Protein AF-A0A518VBI3-F1 (afdb_monomer_lite)

Secondary structure (DSSP, 8-state):
-PPP--HHHHHHTTPPPPHHHHHHHHHHHHHHHHTT-SS----SSTT-HHHHHHHHHHHHHHHHHHHHHHHHHT-

Sequence (75 aa):
MEIILDPSKRWELGLDHHPKSIKLYRHIDKVDFEHGDYFYWKSGGDGDNGEQLMYLMDSFFELEDKRKEQEELFQ

Radius of gyration: 14.28 Å; chains: 1; bounding box: 41×15×38 Å

Organism: Brevibacillus laterosporus (NCBI:txid1465)

Foldseek 3Di:
DDQDQDLVVCVVVVPDFDPVLVVVLVVVCVVCVVVPCVVVADDDDPPTPSSSSRSNVRSVVVVVVVVVVVVVVVD

Structure (mmCIF, N/CA/C/O backbone):
data_AF-A0A518VBI3-F1
#
_entry.id   AF-A0A518VBI3-F1
#
loop_
_atom_site.group_PDB
_atom_site.id
_atom_site.type_symbol
_atom_site.label_atom_id
_atom_site.label_alt_id
_atom_site.label_comp_id
_atom_site.label_asym_id
_atom_site.label_entity_id
_atom_site.label_seq_id
_atom_site.pdbx_PDB_ins_code
_atom_site.Cartn_x
_atom_site.Cartn_y
_atom_site.Cartn_z
_atom_site.occupancy
_atom_site.B_iso_or_equiv
_atom_site.auth_seq_id
_atom_site.auth_comp_id
_atom_site.auth_asym_id
_atom_site.auth_atom_id
_atom_site.pdbx_PDB_model_num
ATOM 1 N N . MET A 1 1 ? -7.317 0.987 20.220 1.00 65.69 1 MET A N 1
ATOM 2 C CA . MET A 1 1 ? -5.892 0.909 19.841 1.00 65.69 1 MET A CA 1
ATOM 3 C C . MET A 1 1 ? -5.488 2.249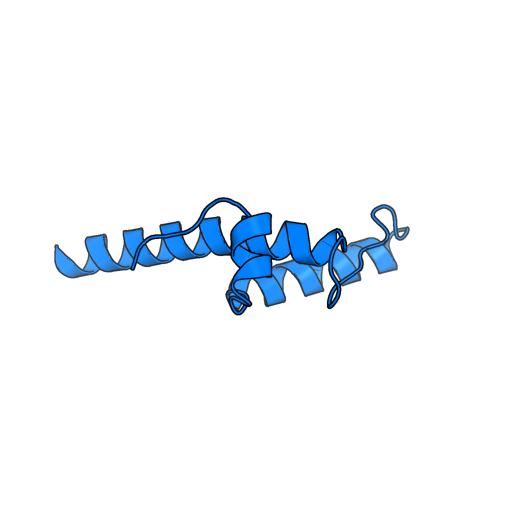 19.236 1.00 65.69 1 MET A C 1
ATOM 5 O O . MET A 1 1 ? -6.332 2.882 18.605 1.00 65.69 1 MET A O 1
ATOM 9 N N . GLU A 1 2 ? -4.281 2.738 19.511 1.00 88.56 2 GLU A N 1
ATOM 10 C CA . GLU A 1 2 ? -3.756 3.959 18.881 1.00 88.56 2 GLU A CA 1
ATOM 11 C C . GLU A 1 2 ? -3.311 3.632 17.449 1.00 88.56 2 GLU A C 1
ATOM 13 O O . GLU A 1 2 ? -2.663 2.610 17.239 1.00 88.56 2 GLU A O 1
ATOM 18 N N . ILE A 1 3 ? -3.690 4.462 16.475 1.00 94.50 3 ILE A N 1
ATOM 19 C CA . ILE A 1 3 ? -3.279 4.297 15.074 1.00 94.50 3 ILE A CA 1
ATOM 20 C C . ILE A 1 3 ? -1.919 4.971 14.909 1.00 94.50 3 ILE A C 1
ATOM 22 O O . ILE A 1 3 ? -1.784 6.166 15.174 1.00 94.50 3 ILE A O 1
ATOM 26 N N . ILE A 1 4 ? -0.915 4.208 14.478 1.00 96.56 4 ILE A N 1
ATOM 27 C CA . ILE A 1 4 ? 0.445 4.710 14.263 1.00 96.56 4 ILE A CA 1
ATOM 28 C C . ILE A 1 4 ? 0.566 5.213 12.824 1.00 96.56 4 ILE A C 1
ATOM 30 O O . ILE A 1 4 ? 0.373 4.443 11.883 1.00 96.56 4 ILE A O 1
ATOM 34 N N . LEU A 1 5 ? 0.898 6.498 12.673 1.00 95.75 5 LEU A N 1
ATOM 35 C CA . LEU A 1 5 ? 1.013 7.166 11.370 1.00 95.75 5 LEU A CA 1
ATOM 36 C C . LEU A 1 5 ? 2.421 7.110 10.764 1.00 95.75 5 LEU A C 1
ATOM 38 O O . LEU A 1 5 ? 2.558 7.286 9.562 1.00 95.75 5 LEU A O 1
ATOM 42 N N . ASP A 1 6 ? 3.456 6.909 11.583 1.00 94.88 6 ASP A N 1
ATOM 43 C CA . ASP A 1 6 ? 4.853 6.860 11.134 1.00 94.88 6 ASP A CA 1
ATOM 44 C C . ASP A 1 6 ? 5.202 5.457 10.606 1.00 94.88 6 ASP A C 1
ATOM 46 O O . ASP A 1 6 ? 5.262 4.523 11.414 1.00 94.88 6 ASP A O 1
ATOM 50 N N . PRO A 1 7 ? 5.467 5.285 9.296 1.00 93.94 7 PRO A N 1
ATOM 51 C CA . PRO A 1 7 ? 5.833 3.995 8.714 1.00 93.94 7 PRO A CA 1
ATOM 52 C C . PRO A 1 7 ? 7.070 3.356 9.348 1.00 93.94 7 PRO A C 1
ATOM 54 O O . PRO A 1 7 ? 7.104 2.142 9.529 1.00 93.94 7 PRO A O 1
ATOM 57 N N . SER A 1 8 ? 8.062 4.162 9.740 1.00 92.81 8 SER A N 1
ATOM 58 C CA . SER A 1 8 ? 9.314 3.665 10.325 1.00 92.81 8 SER A CA 1
ATOM 59 C C . SER A 1 8 ? 9.029 2.961 11.647 1.00 92.81 8 SER A C 1
ATOM 61 O O . SER A 1 8 ? 9.477 1.843 11.884 1.00 92.81 8 SER A O 1
ATOM 63 N N . LYS A 1 9 ? 8.176 3.573 12.474 1.00 95.56 9 LYS A N 1
ATOM 64 C CA . LYS A 1 9 ? 7.731 2.980 13.736 1.00 95.56 9 LYS A CA 1
ATOM 65 C C . LYS A 1 9 ? 6.898 1.715 13.517 1.00 95.56 9 LYS A C 1
ATOM 67 O O . LYS A 1 9 ? 6.969 0.796 14.328 1.00 95.56 9 LYS A O 1
ATOM 72 N N . ARG A 1 10 ? 6.096 1.649 12.448 1.00 95.31 10 ARG A N 1
ATOM 73 C CA . ARG A 1 10 ? 5.322 0.439 12.115 1.00 95.31 10 ARG A CA 1
ATOM 74 C C . ARG A 1 10 ? 6.243 -0.728 11.747 1.00 95.31 10 ARG A C 1
ATOM 76 O O . ARG A 1 10 ? 6.029 -1.825 12.258 1.00 95.31 10 ARG A O 1
ATOM 83 N N . TRP A 1 11 ? 7.290 -0.463 10.963 1.00 93.31 11 TRP A N 1
ATOM 84 C CA . TRP A 1 11 ? 8.334 -1.438 10.639 1.00 93.31 11 TRP A CA 1
ATOM 85 C C . TRP A 1 11 ? 9.094 -1.916 11.882 1.00 93.31 11 TRP A C 1
ATOM 87 O O . TRP A 1 11 ? 9.188 -3.118 12.114 1.00 93.31 11 TRP A O 1
ATOM 97 N N . GLU A 1 12 ? 9.576 -0.994 12.726 1.00 94.25 12 GLU A N 1
ATOM 98 C CA . GLU A 1 12 ? 10.287 -1.324 13.975 1.00 94.25 12 GLU A CA 1
ATOM 99 C C . GLU A 1 12 ? 9.468 -2.231 14.905 1.00 94.25 12 GLU A C 1
ATOM 101 O O . GLU A 1 12 ? 10.017 -3.083 15.604 1.00 94.25 12 GLU A O 1
ATOM 106 N N . LEU A 1 13 ? 8.147 -2.043 14.915 1.00 94.81 13 LEU A N 1
ATOM 107 C CA . LEU A 1 13 ? 7.210 -2.834 15.708 1.00 94.81 13 LEU A CA 1
ATOM 108 C C . LEU A 1 13 ? 6.791 -4.150 15.035 1.00 94.81 13 LEU A C 1
ATOM 110 O O . LEU A 1 13 ? 6.118 -4.951 15.683 1.00 94.81 13 LEU A O 1
ATOM 114 N N . GLY A 1 14 ? 7.162 -4.376 13.772 1.00 93.94 14 GLY A N 1
ATOM 115 C CA . GLY A 1 14 ? 6.763 -5.553 13.002 1.00 93.94 14 GLY A CA 1
ATOM 116 C C . GLY A 1 14 ? 5.248 -5.667 12.844 1.00 93.94 14 GLY A C 1
ATOM 117 O O . GLY A 1 14 ? 4.700 -6.756 13.006 1.00 93.94 14 GLY A O 1
ATOM 118 N N . LEU A 1 15 ? 4.558 -4.542 12.617 1.00 95.12 15 LEU A N 1
ATOM 119 C CA . LEU A 1 15 ? 3.105 -4.550 12.456 1.00 95.12 15 LEU A CA 1
ATOM 120 C C . LEU A 1 15 ? 2.705 -5.194 11.130 1.00 95.12 15 LEU A C 1
ATOM 122 O O . LEU A 1 15 ? 3.215 -4.824 10.076 1.00 95.12 15 LEU A O 1
ATOM 126 N N . ASP A 1 16 ? 1.724 -6.091 11.184 1.00 96.44 16 ASP A N 1
ATOM 127 C CA . ASP A 1 16 ? 1.141 -6.671 9.980 1.00 96.44 16 ASP A CA 1
ATOM 128 C C . ASP A 1 16 ? 0.445 -5.602 9.128 1.00 96.44 16 ASP A C 1
ATOM 130 O O . ASP A 1 16 ? -0.238 -4.705 9.638 1.00 96.44 16 ASP A O 1
ATOM 134 N N . HIS A 1 17 ? 0.559 -5.747 7.808 1.00 97.75 17 HIS A N 1
ATOM 135 C CA . HIS A 1 17 ? -0.148 -4.882 6.877 1.00 97.75 17 HIS A CA 1
ATOM 136 C C . HIS A 1 17 ? -1.652 -5.124 6.882 1.00 97.75 17 HIS A C 1
ATOM 138 O O . HIS A 1 17 ? -2.151 -6.255 6.924 1.00 97.75 17 HIS A O 1
ATOM 144 N N . HIS A 1 18 ? -2.390 -4.035 6.712 1.00 98.31 18 HIS A N 1
ATOM 145 C CA . HIS A 1 18 ? -3.825 -4.080 6.561 1.00 98.31 18 HIS A CA 1
ATOM 146 C C . HIS A 1 18 ? -4.194 -4.824 5.256 1.00 98.31 18 HIS A C 1
ATOM 148 O O . HIS A 1 18 ? -3.645 -4.528 4.187 1.00 98.31 18 HIS A O 1
ATOM 154 N N . PRO A 1 19 ? -5.175 -5.752 5.258 1.00 98.50 19 PRO A N 1
ATOM 155 C CA . PRO A 1 19 ? -5.491 -6.565 4.077 1.00 98.50 19 PRO A CA 1
ATOM 156 C C . PRO A 1 19 ? -5.850 -5.754 2.821 1.00 98.50 19 PRO A C 1
ATOM 158 O O . PRO A 1 19 ? -5.546 -6.166 1.697 1.00 98.50 19 PRO A O 1
ATOM 161 N N . LYS A 1 20 ? -6.489 -4.584 2.991 1.00 98.56 20 LYS A N 1
ATOM 162 C CA . LYS A 1 20 ? -6.796 -3.676 1.869 1.00 98.56 20 LYS A CA 1
ATOM 163 C C . LYS A 1 20 ? -5.531 -3.028 1.291 1.00 98.56 20 LYS A C 1
ATOM 165 O O . LYS A 1 20 ? -5.477 -2.867 0.074 1.00 98.56 20 LYS A O 1
ATOM 170 N N . SER A 1 21 ? -4.522 -2.731 2.113 1.00 98.50 21 SER A N 1
ATOM 171 C CA . SER A 1 21 ? -3.227 -2.206 1.661 1.00 98.50 21 SER A CA 1
ATOM 172 C C . SER A 1 21 ? -2.505 -3.226 0.797 1.00 98.50 21 SER A C 1
ATOM 174 O O . SER A 1 21 ? -2.136 -2.905 -0.326 1.00 98.50 21 SER A O 1
ATOM 176 N N . ILE A 1 22 ? -2.412 -4.481 1.256 1.00 98.50 22 ILE A N 1
ATOM 177 C CA . ILE A 1 22 ? -1.796 -5.578 0.491 1.00 98.50 22 ILE A CA 1
ATOM 178 C C . ILE A 1 22 ? -2.499 -5.748 -0.861 1.00 98.50 22 ILE A C 1
ATOM 180 O O . ILE A 1 22 ? -1.856 -5.867 -1.905 1.00 98.50 22 ILE A O 1
ATOM 184 N N . LYS A 1 23 ? -3.839 -5.761 -0.859 1.00 98.69 23 LYS A N 1
ATOM 185 C CA . LYS A 1 23 ? -4.629 -5.921 -2.086 1.00 98.69 23 LYS A CA 1
ATOM 186 C C . LYS A 1 23 ? -4.395 -4.771 -3.070 1.00 98.69 23 LYS A C 1
ATOM 188 O O . LYS A 1 23 ? -4.265 -5.029 -4.265 1.00 98.69 23 LYS A O 1
ATOM 193 N N . LEU A 1 24 ? -4.368 -3.532 -2.580 1.00 98.69 24 LEU A N 1
ATOM 194 C CA . LEU A 1 24 ? -4.154 -2.348 -3.408 1.00 98.69 24 LEU A CA 1
ATOM 195 C C . LEU A 1 24 ? -2.716 -2.288 -3.936 1.00 98.69 24 LEU A C 1
ATOM 197 O O . LEU A 1 24 ? -2.533 -2.110 -5.137 1.00 98.69 24 LEU A O 1
ATOM 201 N N . TYR A 1 25 ? -1.719 -2.535 -3.084 1.00 98.50 25 TYR A N 1
ATOM 202 C CA . TYR A 1 25 ? -0.312 -2.613 -3.475 1.00 98.50 25 TYR A CA 1
ATOM 203 C C . TYR A 1 25 ? -0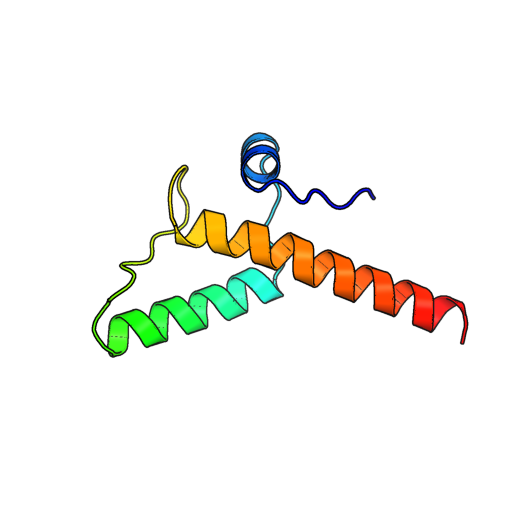.095 -3.631 -4.597 1.00 98.50 25 TYR A C 1
ATOM 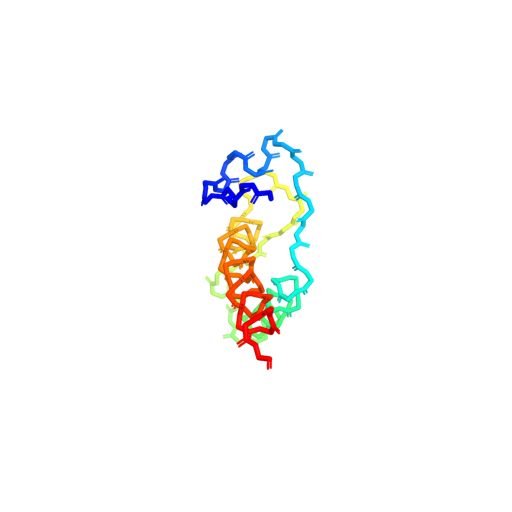205 O O . TYR A 1 25 ? 0.419 -3.267 -5.645 1.00 98.50 25 TYR A O 1
ATOM 213 N N . ARG A 1 26 ? -0.582 -4.871 -4.444 1.00 98.50 26 ARG A N 1
ATOM 214 C CA . ARG A 1 26 ? -0.454 -5.913 -5.483 1.00 98.50 26 ARG A CA 1
ATOM 215 C C . ARG A 1 26 ? -1.072 -5.512 -6.820 1.00 98.50 26 ARG A C 1
ATOM 217 O O . ARG A 1 26 ? -0.609 -5.951 -7.867 1.00 98.50 26 ARG A O 1
ATOM 224 N N . HIS A 1 27 ? -2.152 -4.732 -6.793 1.00 98.69 27 HIS A N 1
ATOM 225 C CA . HIS A 1 27 ? -2.748 -4.211 -8.016 1.00 98.69 27 HIS A CA 1
ATOM 226 C C . HIS A 1 27 ? -1.859 -3.139 -8.657 1.00 98.69 27 HIS A C 1
ATOM 228 O O . HIS A 1 27 ? -1.621 -3.211 -9.858 1.00 98.69 27 HIS A O 1
ATOM 234 N N . ILE A 1 28 ? -1.359 -2.187 -7.863 1.00 98.44 28 ILE A N 1
ATOM 235 C CA . ILE A 1 28 ? -0.464 -1.116 -8.323 1.00 98.44 28 ILE A CA 1
ATOM 236 C C . ILE A 1 28 ? 0.829 -1.701 -8.896 1.00 98.44 28 ILE A C 1
ATOM 238 O O . ILE A 1 28 ? 1.173 -1.377 -10.025 1.00 98.44 28 ILE A O 1
ATOM 242 N N . ASP A 1 29 ? 1.490 -2.587 -8.150 1.00 98.50 29 ASP A N 1
ATOM 243 C CA . ASP A 1 29 ? 2.724 -3.276 -8.539 1.00 98.50 29 ASP A CA 1
ATOM 244 C C . ASP A 1 29 ? 2.561 -3.996 -9.881 1.00 98.50 29 ASP A C 1
ATOM 246 O O . ASP A 1 29 ? 3.285 -3.733 -10.839 1.00 98.50 29 ASP A O 1
ATOM 250 N N . LYS A 1 30 ? 1.504 -4.809 -10.004 1.00 98.69 30 LYS A N 1
ATOM 251 C CA . LYS A 1 30 ? 1.191 -5.504 -11.254 1.00 98.69 30 LYS A CA 1
ATOM 252 C C . LYS A 1 30 ? 0.983 -4.538 -12.424 1.00 98.69 30 LYS A C 1
ATOM 254 O O . LYS A 1 30 ? 1.511 -4.775 -13.506 1.00 98.69 30 LYS A O 1
ATOM 259 N N . VAL A 1 31 ? 0.171 -3.496 -12.236 1.00 98.69 31 VAL A N 1
ATOM 260 C CA . VAL A 1 31 ? -0.144 -2.549 -13.315 1.00 98.69 31 VAL A CA 1
ATOM 261 C C . VAL A 1 31 ? 1.099 -1.768 -13.724 1.00 98.69 31 VAL A C 1
ATOM 263 O O . VAL A 1 31 ? 1.327 -1.627 -14.922 1.00 98.69 31 VAL A O 1
ATOM 266 N N . ASP A 1 32 ? 1.905 -1.298 -12.771 1.00 98.69 32 ASP A N 1
ATOM 267 C CA . ASP A 1 32 ? 3.156 -0.594 -13.058 1.00 98.69 32 ASP A CA 1
ATOM 268 C C . ASP A 1 32 ? 4.113 -1.488 -13.849 1.00 98.69 32 ASP A C 1
ATOM 270 O O . ASP A 1 32 ? 4.540 -1.107 -14.938 1.00 98.69 32 ASP A O 1
ATOM 274 N N . PHE A 1 33 ? 4.343 -2.718 -13.381 1.00 98.44 33 PHE A N 1
ATOM 275 C CA . PHE A 1 33 ? 5.198 -3.691 -14.059 1.00 98.44 33 PHE A CA 1
ATOM 276 C C . PHE A 1 33 ? 4.745 -3.972 -15.501 1.00 98.44 33 PHE A C 1
ATOM 278 O O . PHE A 1 33 ? 5.553 -3.988 -16.429 1.00 98.44 33 PHE A O 1
ATOM 285 N N . GLU A 1 34 ? 3.437 -4.143 -15.721 1.00 98.62 34 GLU A N 1
ATOM 286 C CA . GLU A 1 34 ? 2.867 -4.381 -17.055 1.00 98.62 34 GLU A CA 1
ATOM 287 C C . GLU A 1 34 ? 2.951 -3.153 -17.984 1.00 98.62 34 GLU A C 1
ATOM 289 O O . GLU A 1 34 ? 2.888 -3.314 -19.205 1.00 98.62 34 GLU A O 1
ATOM 294 N N . HIS A 1 35 ? 3.103 -1.940 -17.440 1.00 97.94 35 HIS A N 1
ATOM 295 C CA . HIS A 1 35 ? 3.027 -0.679 -18.189 1.00 97.94 35 HIS A CA 1
ATOM 296 C C . HIS A 1 35 ? 4.298 0.179 -18.106 1.00 97.94 35 HIS A C 1
ATOM 298 O O . HIS A 1 35 ? 4.229 1.386 -18.332 1.00 97.94 35 HIS A O 1
ATOM 304 N N . GLY A 1 36 ? 5.460 -0.429 -17.856 1.00 97.56 36 GLY A N 1
ATOM 305 C CA . GLY A 1 36 ? 6.761 0.243 -17.966 1.00 97.56 36 GLY A CA 1
ATOM 306 C C . GLY A 1 36 ? 7.636 0.188 -16.719 1.00 97.56 36 GLY A C 1
ATOM 307 O O . GLY A 1 36 ? 8.768 0.660 -16.793 1.00 97.56 36 GLY A O 1
ATOM 308 N N . ASP A 1 37 ? 7.139 -0.406 -15.630 1.00 97.25 37 ASP A N 1
ATOM 309 C CA . ASP A 1 37 ? 7.861 -0.649 -14.374 1.00 97.25 37 ASP A CA 1
ATOM 310 C C . ASP A 1 37 ? 8.536 0.628 -13.841 1.00 97.25 37 ASP A C 1
ATOM 312 O O . ASP A 1 37 ? 9.728 0.667 -13.528 1.00 97.25 37 ASP A O 1
ATOM 316 N N . TYR A 1 38 ? 7.778 1.732 -13.838 1.00 97.94 38 TYR A N 1
ATOM 317 C CA . TYR A 1 38 ? 8.311 3.072 -13.596 1.00 97.94 38 TYR A CA 1
ATOM 318 C C . TYR A 1 38 ? 8.749 3.269 -12.152 1.00 97.94 38 TYR A C 1
ATOM 320 O O . TYR A 1 38 ? 9.725 3.977 -11.890 1.00 97.94 38 TYR A O 1
ATOM 328 N N . PHE A 1 39 ? 8.000 2.698 -11.213 1.00 97.81 39 PHE A N 1
ATOM 329 C CA . PHE A 1 39 ? 8.279 2.843 -9.792 1.00 97.81 39 PHE A CA 1
ATOM 330 C C . PHE A 1 39 ? 9.211 1.755 -9.277 1.00 97.81 39 PHE A C 1
ATOM 332 O O . PHE A 1 39 ? 9.793 1.936 -8.204 1.00 97.81 39 PHE A O 1
ATOM 339 N N . TYR A 1 40 ? 9.373 0.665 -10.033 1.00 97.12 40 TYR A N 1
ATOM 340 C CA . TYR A 1 40 ? 10.255 -0.443 -9.692 1.00 97.12 40 TYR A CA 1
ATOM 341 C C . TYR A 1 40 ? 9.988 -0.941 -8.269 1.00 97.12 40 TYR A C 1
ATOM 343 O O . TYR A 1 40 ? 10.862 -0.912 -7.392 1.00 97.12 40 TYR A O 1
ATOM 351 N N . TRP A 1 41 ? 8.721 -1.273 -8.011 1.00 98.06 41 TRP A N 1
ATOM 352 C CA . TRP A 1 41 ? 8.236 -1.592 -6.676 1.00 98.06 41 TRP A CA 1
ATOM 353 C C . TRP A 1 41 ? 8.956 -2.807 -6.090 1.00 98.06 41 TRP A C 1
ATOM 355 O O . TRP A 1 41 ? 9.199 -3.815 -6.750 1.00 98.06 41 TRP A O 1
ATOM 365 N N . LYS A 1 42 ? 9.268 -2.716 -4.800 1.00 97.50 42 LYS A N 1
ATOM 366 C CA . LYS A 1 42 ? 9.802 -3.813 -3.990 1.00 97.50 42 LYS A CA 1
ATOM 367 C C . LYS A 1 42 ? 9.005 -3.923 -2.703 1.00 97.50 42 LYS A C 1
ATOM 369 O O . LYS A 1 42 ? 8.451 -2.926 -2.245 1.00 97.50 42 LYS A O 1
ATOM 374 N N . SER A 1 43 ? 8.920 -5.122 -2.146 1.00 96.00 43 SER A N 1
ATOM 375 C CA . SER A 1 43 ? 8.273 -5.368 -0.858 1.00 96.00 43 SER A CA 1
ATOM 376 C C . SER A 1 43 ? 8.894 -6.568 -0.144 1.00 96.00 43 SER A C 1
ATOM 378 O O . SER A 1 43 ? 9.525 -7.421 -0.774 1.00 96.00 43 SER A O 1
ATOM 380 N N . GLY A 1 44 ? 8.673 -6.647 1.170 1.00 89.44 44 GLY A N 1
ATOM 381 C CA . GLY A 1 44 ? 9.197 -7.688 2.053 1.00 89.44 44 GLY A CA 1
ATOM 382 C C . GLY A 1 44 ? 10.511 -7.351 2.767 1.00 89.44 44 GLY A C 1
ATOM 383 O O . GLY A 1 44 ? 10.975 -8.175 3.559 1.00 89.44 44 GLY A O 1
ATOM 384 N N . GLY A 1 45 ? 11.116 -6.186 2.516 1.00 88.62 45 GLY A N 1
ATOM 385 C CA . GLY A 1 45 ? 12.365 -5.751 3.143 1.00 88.62 45 GLY A CA 1
ATOM 386 C C . GLY A 1 45 ? 12.357 -4.305 3.648 1.00 88.62 45 GLY A C 1
ATOM 387 O O . GLY A 1 45 ? 11.591 -3.459 3.195 1.00 88.62 45 GLY A O 1
ATOM 388 N N . ASP A 1 46 ? 13.261 -4.011 4.585 1.00 86.50 46 ASP A N 1
ATOM 389 C CA . ASP A 1 46 ? 13.467 -2.645 5.074 1.00 86.50 46 ASP A CA 1
ATO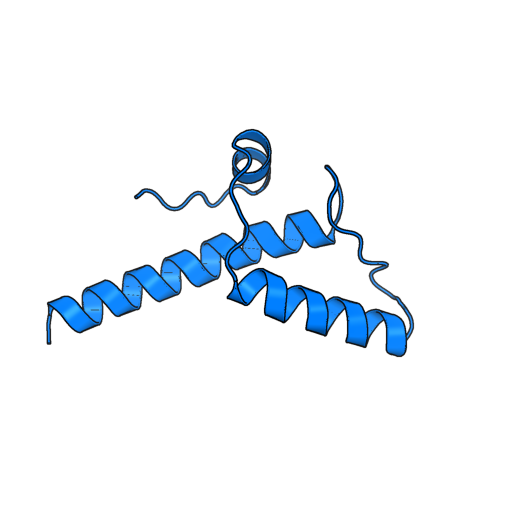M 390 C C . ASP A 1 46 ? 13.972 -1.746 3.938 1.00 86.50 46 ASP A C 1
ATOM 392 O O . ASP A 1 46 ? 14.854 -2.131 3.165 1.00 86.50 46 ASP A O 1
ATOM 396 N N . GLY A 1 47 ? 13.432 -0.535 3.850 1.00 85.75 47 GLY A N 1
ATOM 397 C CA . GLY A 1 47 ? 13.763 0.425 2.798 1.00 85.75 47 GLY A CA 1
ATOM 398 C C . GLY A 1 47 ? 13.106 0.147 1.443 1.00 85.75 47 GLY A C 1
ATOM 399 O O . GLY A 1 47 ? 13.306 0.931 0.512 1.00 85.75 47 GLY A O 1
ATOM 400 N N . ASP A 1 48 ? 12.294 -0.904 1.321 1.00 96.25 48 ASP A N 1
ATOM 401 C CA . ASP A 1 48 ? 11.510 -1.147 0.117 1.00 96.25 48 ASP A CA 1
ATOM 402 C C . ASP A 1 48 ? 10.389 -0.104 -0.029 1.00 96.25 48 ASP A C 1
ATOM 404 O O . ASP A 1 48 ? 9.613 0.173 0.891 1.00 96.25 48 ASP A O 1
ATOM 408 N N . ASN A 1 49 ? 10.271 0.483 -1.220 1.00 97.25 49 ASN A N 1
ATOM 409 C CA . ASN A 1 49 ? 9.279 1.525 -1.496 1.00 97.25 49 ASN A CA 1
ATOM 410 C C . ASN A 1 49 ? 7.829 1.015 -1.409 1.00 97.25 49 ASN A C 1
ATOM 412 O O . ASN A 1 49 ? 6.935 1.786 -1.057 1.00 97.25 49 ASN A O 1
ATOM 416 N N . GLY A 1 50 ? 7.587 -0.266 -1.694 1.00 97.69 50 GLY A N 1
ATOM 417 C CA . GLY A 1 50 ? 6.278 -0.899 -1.550 1.00 97.69 50 GLY A CA 1
ATOM 418 C C . GLY A 1 50 ? 5.889 -1.144 -0.094 1.00 97.69 50 GLY A C 1
ATOM 419 O O . GLY A 1 50 ? 4.738 -0.893 0.251 1.00 97.69 50 GLY A O 1
ATOM 420 N N . GLU A 1 51 ? 6.830 -1.534 0.775 1.00 97.25 51 GLU A N 1
ATOM 421 C CA . GLU A 1 51 ? 6.596 -1.625 2.231 1.00 97.25 51 GLU A CA 1
ATOM 422 C C . GLU A 1 51 ? 6.203 -0.261 2.804 1.00 97.25 51 GLU A C 1
ATOM 424 O O . GLU A 1 51 ? 5.195 -0.123 3.500 1.00 97.25 51 GLU A O 1
ATOM 429 N N . GLN A 1 52 ? 6.948 0.782 2.426 1.00 96.50 52 GLN A N 1
ATOM 430 C CA . GLN A 1 52 ? 6.653 2.156 2.832 1.00 96.50 52 GLN A CA 1
ATOM 431 C C . GLN A 1 52 ? 5.256 2.600 2.385 1.00 96.50 52 GLN A C 1
ATOM 433 O O . GLN A 1 52 ? 4.487 3.156 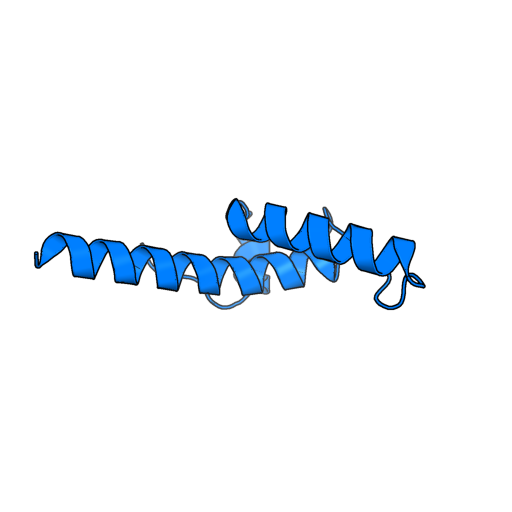3.174 1.00 96.50 52 GLN A O 1
ATOM 438 N N . LEU A 1 53 ? 4.893 2.317 1.131 1.00 97.88 53 LEU A N 1
ATOM 439 C CA . LEU A 1 53 ? 3.561 2.617 0.619 1.00 97.88 53 LEU A CA 1
ATOM 440 C C . LEU A 1 53 ? 2.474 1.845 1.384 1.00 97.88 53 LEU A C 1
ATOM 442 O O . LEU A 1 53 ? 1.444 2.428 1.724 1.00 97.88 53 LEU A O 1
ATOM 446 N N . MET A 1 54 ? 2.689 0.560 1.677 1.00 98.12 54 MET A N 1
ATOM 447 C CA . MET A 1 54 ? 1.726 -0.255 2.419 1.00 98.12 54 MET A CA 1
ATOM 448 C C . MET A 1 54 ? 1.488 0.277 3.832 1.00 98.12 54 MET A C 1
ATOM 450 O O . MET A 1 54 ? 0.329 0.440 4.198 1.00 98.12 54 MET A O 1
ATOM 454 N N . TYR A 1 55 ? 2.520 0.675 4.578 1.00 97.56 55 TYR A N 1
ATOM 455 C CA . TYR A 1 55 ? 2.327 1.276 5.904 1.00 97.56 55 TYR A CA 1
ATOM 456 C C . TYR A 1 55 ? 1.565 2.602 5.889 1.00 97.56 55 TYR A C 1
ATOM 458 O O . TYR A 1 55 ? 0.748 2.858 6.779 1.00 97.56 55 TYR A O 1
ATOM 466 N N . LEU A 1 56 ? 1.788 3.441 4.875 1.00 97.62 56 LEU A N 1
ATOM 467 C CA . LEU A 1 56 ? 1.000 4.661 4.697 1.00 97.62 56 LEU A CA 1
ATOM 468 C C . LEU A 1 56 ? -0.476 4.320 4.456 1.00 97.62 56 LEU A C 1
ATOM 470 O O . LEU A 1 56 ? -1.359 4.893 5.099 1.00 97.62 56 LEU A O 1
ATOM 474 N N . MET A 1 57 ? -0.744 3.349 3.579 1.00 98.44 57 MET A N 1
ATOM 475 C CA . MET A 1 57 ? -2.101 2.871 3.307 1.00 98.44 57 MET A CA 1
ATOM 476 C C . MET A 1 57 ? -2.749 2.211 4.528 1.00 98.44 57 MET A C 1
ATOM 478 O O . MET A 1 57 ? -3.947 2.397 4.738 1.00 98.44 57 MET A O 1
ATOM 482 N N . ASP A 1 58 ? -1.984 1.498 5.356 1.00 98.31 58 ASP A N 1
ATOM 483 C CA . ASP A 1 58 ? -2.497 0.866 6.572 1.00 98.31 58 ASP A CA 1
ATOM 484 C C . ASP A 1 58 ? -3.110 1.904 7.499 1.00 98.31 58 ASP A C 1
ATOM 486 O O . ASP A 1 58 ? -4.266 1.770 7.892 1.00 98.31 58 ASP A O 1
ATOM 490 N N . SER A 1 59 ? -2.368 2.980 7.777 1.00 97.31 59 SER A N 1
ATOM 491 C CA . SER A 1 59 ? -2.851 4.054 8.645 1.00 97.31 59 SER A CA 1
ATOM 492 C C . SER A 1 59 ? -4.144 4.685 8.115 1.00 97.31 59 SER A C 1
ATOM 494 O O . SER A 1 59 ? -5.058 4.982 8.884 1.00 97.31 59 SER A O 1
ATOM 496 N N . PHE A 1 60 ? -4.262 4.828 6.792 1.00 97.94 60 PHE A N 1
ATOM 497 C CA . PHE A 1 60 ? -5.465 5.342 6.148 1.00 97.94 60 PHE A CA 1
ATOM 498 C C . PHE A 1 60 ? -6.655 4.387 6.313 1.00 97.94 60 PHE A C 1
ATOM 500 O O . PHE A 1 60 ? -7.742 4.816 6.702 1.00 97.94 60 PHE A O 1
ATOM 507 N N . PHE A 1 61 ? -6.470 3.092 6.047 1.00 98.31 61 PHE A N 1
ATOM 508 C CA . PHE A 1 61 ? -7.558 2.121 6.170 1.00 98.31 61 PHE A CA 1
ATOM 509 C C . PHE A 1 61 ? -7.974 1.876 7.622 1.00 98.31 61 PHE A C 1
ATOM 511 O O . PHE A 1 61 ? -9.165 1.734 7.881 1.00 98.31 61 PHE A O 1
ATOM 518 N N . GLU A 1 62 ? -7.036 1.907 8.567 1.00 97.69 62 GLU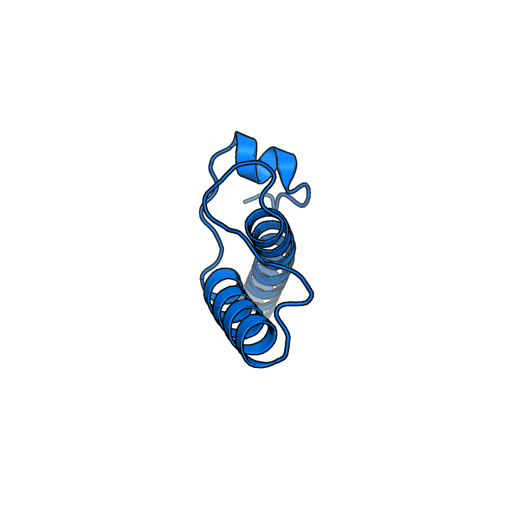 A N 1
ATOM 519 C CA . GLU A 1 62 ? -7.326 1.830 10.003 1.00 97.69 62 GLU A CA 1
ATOM 520 C C . GLU A 1 62 ? -8.166 3.025 10.480 1.00 97.69 62 GLU A C 1
ATOM 522 O O . GLU A 1 62 ? -9.089 2.856 11.279 1.00 97.69 62 GLU A O 1
ATOM 527 N N . LEU A 1 63 ? -7.888 4.236 9.976 1.00 96.56 63 LEU A N 1
ATOM 528 C CA . LEU A 1 63 ? -8.700 5.423 10.267 1.00 96.56 63 LEU A CA 1
ATOM 529 C C . LEU A 1 63 ? -10.125 5.279 9.723 1.00 96.56 63 LEU A C 1
ATOM 531 O O . LEU A 1 63 ? -11.087 5.605 10.420 1.00 96.56 63 LEU A O 1
ATOM 535 N N . GLU A 1 64 ? -10.261 4.773 8.499 1.00 97.06 64 GLU A N 1
ATOM 536 C CA . GLU A 1 64 ? -11.559 4.526 7.868 1.00 97.06 64 GLU A CA 1
ATOM 537 C C . GLU A 1 64 ? -12.375 3.461 8.601 1.00 97.06 64 GLU A C 1
ATOM 539 O O . GLU A 1 64 ? -13.582 3.628 8.787 1.00 97.06 64 GLU A O 1
ATOM 544 N N . ASP A 1 65 ? -11.732 2.381 9.036 1.00 96.75 65 ASP A N 1
ATOM 545 C CA . ASP A 1 65 ? -12.405 1.304 9.756 1.00 96.75 65 ASP A CA 1
ATOM 546 C C . ASP A 1 65 ? -12.841 1.784 11.151 1.00 96.75 65 ASP A C 1
ATOM 548 O O . ASP A 1 65 ? -14.005 1.620 11.515 1.00 96.75 65 ASP A O 1
ATOM 552 N N . LYS A 1 66 ? -11.995 2.547 11.860 1.00 95.12 66 LYS A N 1
ATOM 553 C CA . LYS A 1 66 ? -12.370 3.189 13.132 1.00 95.12 66 LYS A CA 1
ATOM 554 C C . LYS A 1 66 ? -13.542 4.164 12.988 1.00 95.12 66 LYS A C 1
ATOM 556 O O . LYS A 1 66 ? -14.387 4.251 13.877 1.00 95.12 66 LYS A O 1
ATOM 561 N N . ARG A 1 67 ? -13.594 4.928 11.892 1.00 94.94 67 ARG A N 1
ATOM 562 C CA . ARG A 1 67 ? -14.700 5.858 11.621 1.00 94.94 67 ARG A CA 1
ATOM 563 C C . ARG A 1 67 ? -16.020 5.108 11.433 1.00 94.94 67 ARG A C 1
ATOM 565 O O . ARG A 1 67 ? -17.024 5.509 12.014 1.00 94.94 67 ARG A O 1
ATOM 572 N N . LYS A 1 68 ? -16.011 4.002 10.684 1.00 95.00 68 LYS A N 1
ATOM 573 C CA . LYS A 1 68 ? -17.200 3.158 10.477 1.00 95.00 68 LYS A CA 1
ATOM 574 C C . LYS A 1 68 ? -17.685 2.505 11.764 1.00 95.00 68 LYS A C 1
ATOM 576 O O . LYS A 1 68 ? -18.874 2.559 12.043 1.00 95.00 68 LYS A O 1
ATOM 581 N N . GLU A 1 69 ? -16.775 1.974 12.580 1.00 93.81 69 GLU A N 1
ATOM 582 C CA . GLU A 1 69 ? -17.118 1.410 13.894 1.00 93.81 69 GLU A CA 1
ATOM 583 C C . GLU A 1 69 ? -17.830 2.437 14.790 1.00 93.81 69 GLU A C 1
ATOM 585 O O . GLU A 1 69 ? -18.779 2.105 15.498 1.00 93.81 69 GLU A O 1
ATOM 590 N N . GLN A 1 70 ? -17.393 3.702 14.756 1.00 92.12 70 GLN A N 1
ATOM 591 C CA . GLN A 1 70 ? -18.056 4.779 15.491 1.00 92.12 70 GLN A CA 1
ATOM 592 C C . GLN A 1 70 ? -19.444 5.083 14.924 1.00 92.12 70 GLN A C 1
ATOM 594 O O . GLN A 1 70 ? -20.390 5.201 15.694 1.00 92.12 70 GLN A O 1
ATOM 599 N N . GLU A 1 71 ? -19.579 5.197 13.602 1.00 93.06 71 GLU A N 1
ATOM 600 C CA . GLU A 1 71 ? -20.870 5.429 12.944 1.00 93.06 71 GLU A CA 1
ATOM 601 C C . GLU A 1 71 ? -21.882 4.316 13.270 1.00 93.06 71 GLU A C 1
ATOM 603 O O . GLU A 1 71 ? -23.030 4.621 13.578 1.00 93.06 71 GLU A O 1
ATOM 608 N N . GLU A 1 72 ? -21.453 3.051 13.282 1.00 92.69 72 GLU A N 1
ATOM 609 C CA . GLU A 1 72 ? -22.289 1.892 13.628 1.00 92.69 72 GLU A CA 1
ATOM 610 C C . GLU A 1 72 ? -22.681 1.851 15.114 1.00 92.69 72 GLU A C 1
ATOM 612 O O . GLU A 1 72 ? -23.778 1.413 15.443 1.00 92.69 72 GLU A O 1
ATOM 617 N N . LEU A 1 73 ? -21.824 2.332 16.022 1.00 88.50 73 LEU A N 1
ATOM 618 C CA . LEU A 1 73 ? -22.115 2.371 17.462 1.00 88.50 73 LEU A CA 1
ATOM 619 C C . LEU A 1 73 ? -23.186 3.414 17.837 1.00 88.50 73 LEU A C 1
ATOM 621 O O . LEU A 1 73 ? -23.812 3.304 18.893 1.00 88.50 73 LEU A O 1
ATOM 625 N N . PHE A 1 74 ? -23.366 4.442 17.004 1.00 79.31 74 PHE A N 1
ATOM 626 C CA . PHE A 1 74 ? -24.327 5.529 17.221 1.00 79.31 74 PHE A CA 1
ATOM 627 C C . PHE A 1 74 ? -25.580 5.439 16.325 1.00 79.31 74 PHE A C 1
ATOM 629 O O . PHE A 1 74 ? -26.377 6.382 16.328 1.00 79.31 74 PHE A O 1
ATOM 636 N N . GLN A 1 75 ? -25.760 4.339 15.581 1.00 65.56 75 GLN A N 1
ATOM 637 C CA . GLN A 1 75 ? -27.001 3.988 14.867 1.00 65.56 75 GLN A CA 1
ATOM 638 C C . GLN A 1 75 ? -27.863 3.020 15.680 1.00 65.56 75 GLN A C 1
ATOM 640 O O . GLN A 1 75 ? -29.105 3.165 15.600 1.00 65.56 75 GLN A O 1
#

pLDDT: mean 95.02, std 6.02, range [65.56, 98.69]